Protein AF-N1ZQY3-F1 (afdb_monomer_lite)

Secondary structure (DSSP, 8-state):
--HHHHHHHHHHHHHHHHHHHHHHSS-SS-S-THHHHSSSTHHHHHHHHHHHHSSSS--HHHHHHHHHHHHHHHHHHSHHHHHHHHHHHHHHTT-HHHHHHHHHHHHHTT-HHHHHHHHHHHHHHHHH--SS----HHHHHHHHHHHHSHHHHHHHHHHHHHHHHHTHHHHHHHHHTT-

Radius of gyration: 17.19 Å; chains: 1; bounding box: 39×42×46 Å

Structure (mmCIF, N/CA/C/O backbone):
data_AF-N1ZQY3-F1
#
_entry.id   AF-N1ZQY3-F1
#
loop_
_atom_site.group_PDB
_atom_site.id
_atom_site.type_symbol
_atom_site.label_atom_id
_atom_site.label_alt_id
_atom_site.label_comp_id
_atom_site.label_asym_id
_atom_site.label_entity_id
_atom_site.label_seq_id
_atom_site.pdbx_PDB_ins_code
_atom_site.Cartn_x
_atom_site.Cartn_y
_atom_site.Cartn_z
_atom_site.occupancy
_atom_site.B_iso_or_equiv
_atom_site.auth_seq_id
_atom_site.auth_comp_id
_atom_site.auth_asym_id
_atom_site.auth_atom_id
_atom_site.pdbx_PDB_model_num
ATOM 1 N N . MET A 1 1 ? 0.185 4.149 21.366 1.00 68.44 1 MET A N 1
ATOM 2 C CA . MET A 1 1 ? -1.192 4.352 20.899 1.00 68.44 1 MET A CA 1
ATOM 3 C C . MET A 1 1 ? -1.907 3.007 20.862 1.00 68.44 1 MET A C 1
ATOM 5 O O . MET A 1 1 ? -1.272 2.010 20.524 1.00 68.44 1 MET A O 1
ATOM 9 N N . THR A 1 2 ? -3.165 2.956 21.285 1.00 79.31 2 THR A N 1
ATOM 10 C CA . THR A 1 2 ? -4.067 1.798 21.137 1.00 79.31 2 THR A CA 1
ATOM 11 C C . THR A 1 2 ? -4.679 1.779 19.735 1.00 79.31 2 THR A C 1
ATOM 13 O O . THR A 1 2 ? -4.752 2.818 19.081 1.00 79.31 2 THR A O 1
ATOM 16 N N . VAL A 1 3 ? -5.174 0.630 19.264 1.00 73.81 3 VAL A N 1
ATOM 17 C CA . VAL A 1 3 ? -5.868 0.536 17.963 1.00 73.81 3 VAL A CA 1
ATOM 18 C C . VAL A 1 3 ? -7.102 1.441 17.944 1.00 73.81 3 VAL A C 1
ATOM 20 O O . VAL A 1 3 ? -7.431 2.019 16.909 1.00 73.81 3 VAL A O 1
ATOM 23 N N . VAL A 1 4 ? -7.768 1.612 19.090 1.00 77.94 4 VAL A N 1
ATOM 24 C CA . VAL A 1 4 ? -8.901 2.538 19.241 1.00 77.94 4 VAL A CA 1
ATOM 25 C C . VAL A 1 4 ? -8.488 3.984 18.954 1.00 77.94 4 VAL A C 1
ATOM 27 O O . VAL A 1 4 ? -9.128 4.632 18.127 1.00 77.94 4 VAL A O 1
ATOM 30 N N . GLU A 1 5 ? -7.418 4.467 19.590 1.00 80.06 5 GLU A N 1
ATOM 31 C CA . GLU A 1 5 ? -6.864 5.815 19.371 1.00 80.06 5 GLU A CA 1
ATOM 32 C C . GLU A 1 5 ? -6.424 6.002 17.905 1.00 80.06 5 GLU A C 1
ATOM 34 O O . GLU A 1 5 ? -6.780 6.994 17.272 1.00 80.06 5 GLU A O 1
ATOM 39 N N . MET A 1 6 ? -5.783 4.990 17.307 1.00 78.88 6 MET A N 1
ATOM 40 C CA . MET A 1 6 ? -5.356 5.025 15.900 1.00 78.88 6 MET A CA 1
ATOM 41 C C . MET A 1 6 ? -6.535 5.179 14.924 1.00 78.88 6 MET A C 1
ATOM 43 O O . MET A 1 6 ? -6.431 5.874 13.912 1.00 78.88 6 MET A O 1
ATOM 47 N N . TYR A 1 7 ? -7.680 4.541 15.202 1.00 78.06 7 TYR A N 1
ATOM 48 C CA . TYR A 1 7 ? -8.883 4.712 14.380 1.00 78.06 7 TYR A CA 1
ATOM 49 C C . TYR A 1 7 ? -9.556 6.070 14.574 1.00 78.06 7 TYR A C 1
ATOM 51 O O . TYR A 1 7 ? -10.137 6.573 13.612 1.00 78.06 7 TYR A O 1
ATOM 59 N N . GLN A 1 8 ? -9.491 6.656 15.772 1.00 80.88 8 GLN A N 1
ATOM 60 C CA . GLN A 1 8 ? -10.012 8.003 16.020 1.00 80.88 8 GLN A CA 1
ATOM 61 C C . GLN A 1 8 ? -9.239 9.031 15.189 1.00 80.88 8 GLN A C 1
ATOM 63 O O . GLN A 1 8 ? -9.841 9.754 14.398 1.00 80.88 8 GLN A O 1
ATOM 68 N N . GLU A 1 9 ? -7.909 9.002 15.252 1.00 76.88 9 GLU A N 1
ATOM 69 C CA . GLU A 1 9 ? -7.053 9.891 14.460 1.00 76.88 9 GLU A CA 1
ATOM 70 C C . GLU A 1 9 ? -7.207 9.666 12.942 1.00 76.88 9 GLU A C 1
ATOM 72 O O . GLU A 1 9 ? -7.221 10.620 12.158 1.00 76.88 9 GLU A O 1
ATOM 77 N N . LEU A 1 10 ? -7.385 8.415 12.492 1.00 76.81 10 LEU A N 1
ATOM 78 C CA . LEU A 1 10 ? -7.674 8.120 11.083 1.00 76.81 10 LEU A CA 1
ATOM 79 C C . LEU A 1 10 ? -9.006 8.744 10.633 1.00 76.81 10 LEU A C 1
ATOM 81 O O . LEU A 1 10 ? -9.112 9.262 9.519 1.00 76.81 10 LEU A O 1
ATOM 85 N N . GLU A 1 11 ? -10.039 8.679 11.472 1.00 78.94 11 GLU A N 1
ATOM 86 C CA . GLU A 1 11 ? -11.347 9.271 11.186 1.00 78.94 11 GLU A CA 1
ATOM 87 C C . GLU A 1 11 ? -11.274 10.805 11.141 1.00 78.94 11 GLU A C 1
ATOM 89 O O . GLU A 1 11 ? -11.822 11.403 10.209 1.00 78.94 11 GLU A O 1
ATOM 94 N N . GLU A 1 12 ? -10.530 11.426 12.058 1.00 77.62 12 GLU A N 1
ATOM 95 C CA . GLU A 1 12 ? -10.253 12.867 12.064 1.00 77.62 12 GLU A CA 1
ATOM 96 C C . GLU A 1 12 ? -9.502 13.315 10.804 1.00 77.62 12 GLU A C 1
ATOM 98 O O . GLU A 1 12 ? -9.924 14.262 10.132 1.00 77.62 12 GLU A O 1
ATOM 103 N N . ALA A 1 13 ? -8.447 12.595 10.410 1.00 68.88 13 ALA A N 1
ATOM 104 C CA . ALA A 1 13 ? -7.689 12.884 9.193 1.00 68.88 13 ALA A CA 1
ATOM 105 C C . ALA A 1 13 ? -8.568 12.795 7.931 1.00 68.88 13 ALA A C 1
ATOM 107 O O . ALA A 1 13 ? -8.507 13.656 7.047 1.00 68.88 13 ALA A O 1
ATOM 108 N N . ILE A 1 14 ? -9.443 11.784 7.854 1.00 70.62 14 ILE A N 1
ATOM 109 C CA . ILE A 1 14 ? -10.402 11.634 6.750 1.00 70.62 14 ILE A CA 1
ATOM 110 C C . ILE A 1 14 ? -11.403 12.790 6.731 1.00 70.62 14 ILE A C 1
ATOM 112 O O . ILE A 1 14 ? -11.756 13.275 5.651 1.00 70.62 14 ILE A O 1
ATOM 116 N N . GLN A 1 15 ? -11.897 13.205 7.896 1.00 69.88 15 GLN A N 1
ATOM 117 C CA . GLN A 1 15 ? -12.875 14.280 7.999 1.00 69.88 15 GLN A CA 1
ATOM 118 C C . GLN A 1 15 ? -12.269 15.626 7.586 1.00 69.88 15 GLN A C 1
ATOM 120 O O . GLN A 1 15 ? -12.848 16.313 6.742 1.00 69.88 15 GLN A O 1
ATOM 125 N N . LYS A 1 16 ? -11.060 15.934 8.062 1.00 70.38 16 LYS A N 1
ATOM 126 C CA . LYS A 1 16 ? -10.305 17.128 7.671 1.00 70.38 16 LYS A CA 1
ATOM 127 C C . LYS A 1 16 ? -10.073 17.191 6.158 1.00 70.38 16 LYS A C 1
ATOM 129 O O . LYS A 1 16 ? -10.348 18.209 5.530 1.00 70.38 16 LYS A O 1
ATOM 134 N N . LEU A 1 17 ? -9.671 16.077 5.538 1.00 63.97 17 LEU A N 1
ATOM 135 C CA . LEU A 1 17 ? -9.485 16.006 4.084 1.00 63.97 17 LEU A CA 1
ATOM 136 C C . LEU A 1 17 ? -10.793 16.272 3.316 1.00 63.97 17 LEU A C 1
ATOM 138 O O . LEU A 1 17 ? -10.791 16.952 2.288 1.00 63.97 17 LEU A O 1
ATOM 142 N N . LYS A 1 18 ? -11.930 15.749 3.797 1.00 66.12 18 LYS A N 1
ATOM 143 C CA . LYS A 1 18 ? -13.245 16.006 3.183 1.00 66.12 18 LYS A CA 1
ATOM 144 C C . LYS A 1 18 ? -13.642 17.477 3.274 1.00 66.12 18 LYS A C 1
ATOM 146 O O . LYS A 1 18 ? -14.200 18.003 2.311 1.00 66.12 18 LYS A O 1
ATOM 151 N N . GLU A 1 19 ? -13.381 18.118 4.408 1.00 67.31 19 GLU A N 1
ATOM 152 C CA . GLU A 1 19 ? -13.660 19.540 4.628 1.00 67.31 19 GLU A CA 1
ATOM 153 C C . GLU A 1 19 ? -12.803 20.415 3.711 1.00 67.31 19 GLU A C 1
ATOM 155 O O . GLU A 1 19 ? -13.349 21.236 2.977 1.00 67.31 19 GLU A O 1
ATOM 160 N N . GLU A 1 20 ? -11.501 20.140 3.613 1.00 62.41 20 GLU A N 1
ATOM 161 C CA . GLU A 1 20 ? -10.600 20.846 2.696 1.00 62.41 20 GLU A CA 1
ATOM 162 C C . GLU A 1 20 ? -11.035 20.719 1.223 1.00 62.41 20 GLU A C 1
ATOM 164 O O . GLU A 1 20 ? -11.006 21.701 0.474 1.00 62.41 20 GLU A O 1
ATOM 169 N N . ILE A 1 21 ? -11.490 19.530 0.802 1.00 59.03 21 ILE A N 1
ATOM 170 C CA . ILE A 1 21 ? -12.044 19.300 -0.544 1.00 59.03 21 ILE A CA 1
ATOM 171 C C . ILE A 1 21 ? -13.328 20.113 -0.761 1.00 59.03 21 ILE A C 1
ATOM 173 O O . ILE A 1 21 ? -13.525 20.677 -1.842 1.00 59.03 21 ILE A O 1
ATOM 177 N N . ARG A 1 22 ? -14.205 20.169 0.248 1.00 64.44 22 ARG A N 1
ATOM 178 C CA . ARG A 1 22 ? -15.495 20.869 0.187 1.00 64.44 22 ARG A CA 1
ATOM 179 C C . ARG A 1 22 ? -15.320 22.385 0.119 1.00 64.44 22 ARG A C 1
ATOM 181 O O . ARG A 1 22 ? -16.013 23.029 -0.663 1.00 64.44 22 ARG A O 1
ATOM 188 N N . GLU A 1 23 ? -14.405 22.941 0.907 1.00 62.47 23 GLU A N 1
ATOM 189 C CA . GLU A 1 23 ? -14.175 24.386 1.006 1.00 62.47 23 GLU A CA 1
ATOM 190 C C . GLU A 1 23 ? -13.404 24.954 -0.188 1.00 62.47 23 GLU A C 1
ATOM 192 O O . GLU A 1 23 ? -13.702 26.056 -0.648 1.00 62.47 23 GLU A O 1
ATOM 197 N N . LYS A 1 24 ? -12.432 24.213 -0.737 1.00 55.72 24 LYS A N 1
ATOM 198 C CA . LYS A 1 24 ? -11.549 24.744 -1.790 1.00 55.72 24 LYS A CA 1
ATOM 199 C C . LYS A 1 24 ? -12.073 24.545 -3.215 1.00 55.72 24 LYS A C 1
ATOM 201 O O . LYS A 1 24 ? -11.455 25.050 -4.149 1.00 55.72 24 LYS A O 1
ATOM 206 N N . GLY A 1 25 ? -13.192 23.838 -3.422 1.00 47.78 25 GLY A N 1
ATOM 207 C CA . GLY A 1 25 ? -13.893 23.679 -4.715 1.00 47.78 25 GLY A CA 1
ATOM 208 C C . GLY A 1 25 ? -13.137 22.906 -5.811 1.00 47.78 25 GLY A C 1
ATOM 209 O O . GLY A 1 25 ? -13.748 22.387 -6.739 1.00 47.78 25 GLY A O 1
ATOM 210 N N . LYS A 1 26 ? -11.817 22.813 -5.687 1.00 47.69 26 LYS A N 1
ATOM 211 C CA . LYS A 1 26 ? -10.826 21.934 -6.301 1.00 47.69 26 LYS A CA 1
ATOM 212 C C . LYS A 1 26 ? -9.591 22.170 -5.441 1.00 47.69 26 LYS A C 1
ATOM 214 O O . LYS A 1 26 ? -9.154 23.311 -5.313 1.00 47.69 26 LYS A O 1
ATOM 219 N N . VAL A 1 27 ? -9.058 21.125 -4.823 1.00 44.84 27 VAL A N 1
ATOM 220 C CA . VAL A 1 27 ? -7.781 21.204 -4.109 1.00 44.84 27 VAL A CA 1
ATOM 221 C C . VAL A 1 27 ? -6.733 21.630 -5.144 1.00 44.84 27 VAL A C 1
ATOM 223 O O . VAL A 1 27 ? -6.346 20.838 -5.991 1.00 44.84 27 VAL A O 1
ATOM 226 N N . LYS A 1 28 ? -6.403 22.928 -5.188 1.00 40.75 28 LYS A N 1
ATOM 227 C CA . LYS A 1 28 ? -5.455 23.495 -6.166 1.00 40.75 28 LYS A CA 1
ATOM 228 C C . LYS A 1 28 ? -4.023 23.064 -5.867 1.00 40.75 28 LYS A C 1
ATOM 230 O O . LYS A 1 28 ? -3.203 23.024 -6.772 1.00 40.75 28 LYS A O 1
ATOM 235 N N . GLU A 1 29 ? -3.771 22.729 -4.611 1.00 40.59 29 GLU A N 1
ATOM 236 C CA . GLU A 1 29 ? -2.544 22.133 -4.119 1.00 40.59 29 GLU A CA 1
ATOM 237 C C . GLU A 1 29 ? -2.975 21.098 -3.093 1.00 40.59 29 GLU A C 1
ATOM 239 O O . GLU A 1 29 ? -3.545 21.442 -2.051 1.00 40.59 29 GLU A O 1
ATOM 244 N N . TRP A 1 30 ? -2.778 19.821 -3.425 1.00 39.91 30 TRP A N 1
ATOM 245 C CA . TRP A 1 30 ? -2.744 18.776 -2.411 1.00 39.91 30 TRP A CA 1
ATOM 246 C C . TRP A 1 30 ? -1.790 19.260 -1.304 1.00 39.91 30 TRP A C 1
ATOM 248 O O . TRP A 1 30 ? -0.759 19.856 -1.650 1.00 39.91 30 TRP A O 1
ATOM 258 N N . PRO A 1 31 ? -2.091 19.052 -0.003 1.00 44.09 31 PRO A N 1
ATOM 259 C CA . PRO A 1 31 ? -1.075 19.167 1.043 1.00 44.09 31 PRO A CA 1
ATOM 260 C C . PRO A 1 31 ? 0.203 18.533 0.505 1.00 44.09 31 PRO A C 1
ATOM 262 O O . PRO A 1 31 ? 0.092 17.481 -0.133 1.00 44.09 31 PRO A O 1
ATOM 265 N N . SER A 1 32 ? 1.361 19.204 0.644 1.00 47.12 32 SER A N 1
ATOM 266 C CA . SER A 1 32 ? 2.608 18.793 -0.023 1.00 47.12 32 SER A CA 1
ATOM 267 C C . SER A 1 32 ? 2.701 17.272 -0.016 1.00 47.12 32 SER A C 1
ATOM 269 O O . SER A 1 32 ? 2.422 16.669 1.013 1.00 47.12 32 SER A O 1
ATOM 271 N N . SER A 1 33 ? 3.006 16.637 -1.142 1.00 43.72 33 SER A N 1
ATOM 272 C CA . SER A 1 33 ? 2.973 15.175 -1.327 1.00 43.72 33 SER A CA 1
ATOM 273 C C . SER A 1 33 ? 3.532 14.337 -0.158 1.00 43.72 33 SER A C 1
ATOM 275 O O . SER A 1 33 ? 3.117 13.209 0.097 1.00 43.72 33 SER A O 1
ATOM 277 N N . TYR A 1 34 ? 4.459 14.914 0.604 1.00 40.19 34 TYR A N 1
ATOM 278 C CA . TYR A 1 34 ? 4.979 14.386 1.862 1.00 40.19 34 TYR A CA 1
ATOM 279 C C . TYR A 1 34 ? 3.946 14.294 3.002 1.00 40.19 34 TYR A C 1
ATOM 281 O O . TYR A 1 34 ? 3.906 13.300 3.713 1.00 40.19 34 TYR A O 1
ATOM 289 N N . SER A 1 35 ? 3.086 15.292 3.172 1.00 44.69 35 SER A N 1
ATOM 290 C CA . SER A 1 35 ? 2.103 15.433 4.252 1.00 44.69 35 SER A CA 1
ATOM 291 C C . SER A 1 35 ? 0.848 14.559 4.146 1.00 44.69 35 SER A C 1
ATOM 293 O O . SER A 1 35 ? 0.086 14.535 5.095 1.00 44.69 35 SER A O 1
ATOM 295 N N . ILE A 1 36 ? 0.608 13.792 3.080 1.00 47.22 36 ILE A N 1
ATOM 296 C CA . ILE A 1 36 ? -0.486 12.788 3.083 1.00 47.22 36 ILE A CA 1
ATOM 297 C C . ILE A 1 36 ? 0.034 11.372 3.319 1.00 47.22 36 ILE A C 1
ATOM 299 O O . ILE A 1 36 ? -0.650 10.547 3.915 1.00 47.22 36 ILE A O 1
ATOM 303 N N . VAL A 1 37 ? 1.284 11.108 2.946 1.00 44.75 37 VAL A N 1
ATOM 304 C CA . VAL A 1 37 ? 1.978 9.870 3.326 1.00 44.75 37 VAL A CA 1
ATOM 305 C C . VAL A 1 37 ? 2.484 9.941 4.780 1.00 44.75 37 VAL A C 1
ATOM 307 O O . VAL A 1 37 ? 2.636 8.902 5.415 1.00 44.75 37 VAL A O 1
ATOM 310 N N . LEU A 1 38 ? 2.685 11.155 5.322 1.00 40.69 38 LEU A N 1
ATOM 311 C CA . LEU A 1 38 ? 3.166 11.410 6.692 1.00 40.69 38 LEU A CA 1
ATOM 312 C C . LEU A 1 38 ? 2.220 12.203 7.608 1.00 40.69 38 LEU A C 1
ATOM 314 O O . LEU A 1 38 ? 2.471 12.256 8.804 1.00 40.69 38 LEU A O 1
ATOM 318 N N . GLY A 1 39 ? 1.200 12.899 7.099 1.00 41.53 39 GLY A N 1
ATOM 319 C CA . GLY A 1 39 ? 0.410 13.833 7.928 1.00 41.53 39 GLY A CA 1
ATOM 320 C C . GLY A 1 39 ? -0.691 13.182 8.748 1.00 41.53 39 GLY A C 1
ATOM 321 O O . GLY A 1 39 ? -1.451 13.891 9.402 1.00 41.53 39 GLY A O 1
ATOM 322 N N . SER A 1 40 ? -0.771 11.856 8.734 1.00 52.75 40 SER A N 1
ATOM 323 C CA . SER A 1 40 ? -1.378 11.124 9.831 1.00 52.75 40 SER A CA 1
ATOM 324 C C . SER A 1 40 ? -0.275 10.287 10.470 1.00 52.75 40 SER A C 1
ATOM 326 O O . SER A 1 40 ? 0.186 9.313 9.866 1.00 52.75 40 SER A O 1
ATOM 328 N N . GLU A 1 41 ? 0.148 10.669 11.676 1.00 59.62 41 GLU A N 1
ATOM 329 C CA . GLU A 1 41 ? 1.087 9.891 12.502 1.00 59.62 41 GLU A CA 1
ATOM 330 C C . GLU A 1 41 ? 0.639 8.412 12.606 1.00 59.62 41 GLU A C 1
ATOM 332 O O . GLU A 1 41 ? 1.468 7.509 12.620 1.00 59.62 41 GLU A O 1
ATOM 337 N N . THR A 1 42 ? -0.666 8.161 12.441 1.00 69.25 42 THR A N 1
ATOM 338 C CA . THR A 1 42 ? -1.317 6.846 12.430 1.00 69.25 42 THR A CA 1
ATOM 339 C C . THR A 1 42 ? -0.863 5.814 11.400 1.00 69.25 42 THR A C 1
ATOM 341 O O . THR A 1 42 ? -0.942 4.625 11.701 1.00 69.25 42 THR A O 1
ATOM 34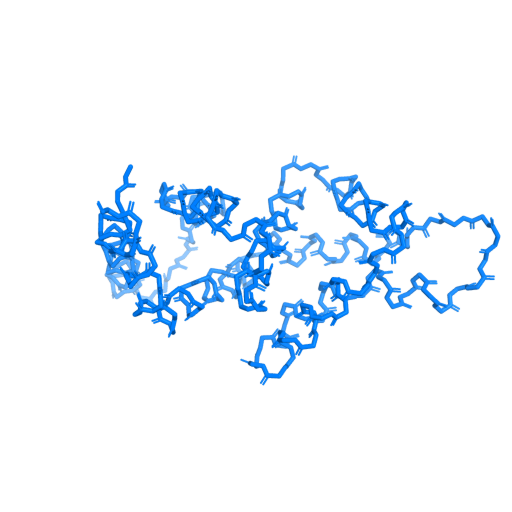4 N N . LEU A 1 43 ? -0.449 6.165 10.172 1.00 76.69 43 LEU A N 1
ATOM 345 C CA . LEU A 1 43 ? -0.050 5.135 9.188 1.00 76.69 43 LEU A CA 1
ATOM 346 C C . LEU A 1 43 ? 1.224 4.388 9.630 1.00 76.69 43 LEU A C 1
ATOM 348 O O . LEU A 1 43 ? 1.217 3.151 9.590 1.00 76.69 43 LEU A O 1
ATOM 352 N N . PRO A 1 44 ? 2.286 5.092 10.075 1.00 78.88 44 PRO A N 1
ATOM 353 C CA . PRO A 1 44 ? 3.381 4.491 10.830 1.00 78.88 44 PRO A CA 1
ATOM 354 C C . PRO A 1 44 ? 2.915 3.606 11.993 1.00 78.88 44 PRO A C 1
ATOM 356 O O . PRO A 1 44 ? 3.362 2.463 12.076 1.00 78.88 44 PRO A O 1
ATOM 359 N N . ASP A 1 45 ? 1.972 4.058 12.826 1.00 80.81 45 ASP A N 1
ATOM 360 C CA . ASP A 1 45 ? 1.483 3.259 13.960 1.00 80.81 45 ASP A CA 1
ATOM 361 C C . ASP A 1 45 ? 0.750 1.983 13.524 1.00 80.81 45 ASP A C 1
ATOM 363 O O . ASP A 1 45 ? 0.941 0.919 14.114 1.00 80.81 45 ASP A O 1
ATOM 367 N N . PHE A 1 46 ? -0.054 2.037 12.454 1.00 82.19 46 PHE A N 1
ATOM 368 C CA . PHE A 1 46 ? -0.697 0.851 11.875 1.00 82.19 46 PHE A CA 1
ATOM 369 C C . PHE A 1 46 ? 0.340 -0.125 11.330 1.00 82.19 46 PHE A C 1
ATOM 371 O O . PHE A 1 46 ? 0.215 -1.334 11.537 1.00 82.19 46 PHE A O 1
ATOM 378 N N . HIS A 1 47 ? 1.387 0.380 10.680 1.00 84.69 47 HIS A N 1
ATOM 379 C CA . HIS A 1 47 ? 2.499 -0.448 10.234 1.00 84.69 47 HIS A CA 1
ATOM 380 C C . HIS A 1 47 ? 3.227 -1.104 11.420 1.00 84.69 47 HIS A C 1
ATOM 382 O O . HIS A 1 47 ? 3.410 -2.324 11.422 1.00 84.69 47 HIS A O 1
ATOM 388 N N . GLU A 1 48 ? 3.589 -0.343 12.456 1.00 82.81 48 GLU A N 1
ATOM 389 C CA . GLU A 1 48 ? 4.236 -0.870 13.663 1.00 82.81 48 GLU A CA 1
ATOM 390 C C . GLU A 1 48 ? 3.365 -1.907 14.378 1.00 82.81 48 GLU A C 1
ATOM 392 O O . GLU A 1 48 ? 3.853 -2.974 14.764 1.00 82.81 48 GLU A O 1
ATOM 397 N N . TYR A 1 49 ? 2.060 -1.650 14.484 1.00 82.31 49 TYR A N 1
ATOM 398 C CA . TYR A 1 49 ? 1.093 -2.597 15.025 1.00 82.31 49 TYR A CA 1
ATOM 399 C C . TYR A 1 49 ? 1.095 -3.910 14.229 1.00 82.31 49 TYR A C 1
ATOM 401 O O . TYR A 1 49 ? 1.201 -4.996 14.809 1.00 82.31 49 TYR A O 1
ATOM 409 N N . MET A 1 50 ? 1.034 -3.840 12.895 1.00 83.69 50 MET A N 1
ATOM 410 C CA . MET A 1 50 ? 1.046 -5.027 12.033 1.00 83.69 50 MET A CA 1
ATOM 411 C C . MET A 1 50 ? 2.360 -5.810 12.117 1.00 83.69 50 MET A C 1
ATOM 413 O O . MET A 1 50 ? 2.348 -7.045 12.130 1.00 83.69 50 MET A O 1
ATOM 417 N N . VAL A 1 51 ? 3.497 -5.121 12.219 1.00 81.06 51 VAL A N 1
ATOM 418 C CA . VAL A 1 51 ? 4.806 -5.754 12.433 1.00 81.06 51 VAL A CA 1
ATOM 419 C C . VAL A 1 51 ? 4.852 -6.456 13.786 1.00 81.06 51 VAL A C 1
ATOM 421 O O . VAL A 1 51 ? 5.302 -7.597 13.866 1.00 81.06 51 VAL A O 1
ATOM 424 N N . LYS A 1 52 ? 4.365 -5.810 14.847 1.00 80.31 52 LYS A N 1
ATOM 425 C CA . LYS A 1 52 ? 4.431 -6.348 16.207 1.00 80.31 52 LYS A CA 1
ATOM 426 C C . LYS A 1 52 ? 3.512 -7.550 16.406 1.00 80.31 52 LYS A C 1
ATOM 428 O O . LYS A 1 52 ? 3.908 -8.519 17.053 1.00 80.31 52 LYS A O 1
ATOM 433 N N . TYR A 1 53 ? 2.301 -7.496 15.859 1.00 75.44 53 TYR A N 1
ATOM 434 C CA . TYR A 1 53 ? 1.240 -8.427 16.237 1.00 75.44 53 TYR A CA 1
ATOM 435 C C . TYR A 1 53 ? 0.822 -9.424 15.156 1.00 75.44 53 TYR A C 1
ATOM 437 O O . TYR A 1 53 ? 0.198 -10.427 15.487 1.00 75.44 53 TYR A O 1
ATOM 445 N N . TYR A 1 54 ? 1.206 -9.205 13.899 1.00 75.62 54 TYR A N 1
ATOM 446 C CA . TYR A 1 54 ? 0.961 -10.143 12.800 1.00 75.62 54 TYR A CA 1
ATOM 447 C C . TYR A 1 54 ? 2.270 -10.715 12.230 1.00 75.62 54 TYR A C 1
ATOM 449 O O . TYR A 1 54 ? 2.367 -10.983 11.036 1.00 75.62 54 TYR A O 1
ATOM 457 N N . ASN A 1 55 ? 3.305 -10.895 13.058 1.00 71.06 55 ASN A N 1
ATOM 458 C CA . ASN A 1 55 ? 4.635 -11.319 12.596 1.00 71.06 55 ASN A CA 1
ATOM 459 C C . ASN A 1 55 ? 4.728 -12.781 12.118 1.00 71.06 55 ASN A C 1
ATOM 461 O O . ASN A 1 55 ? 5.628 -13.100 11.348 1.00 71.06 55 ASN A O 1
ATOM 465 N N . LYS A 1 56 ? 3.841 -13.673 12.583 1.00 67.50 56 LYS A N 1
ATOM 466 C CA . LYS A 1 56 ? 3.921 -15.121 12.310 1.00 67.50 56 LYS A CA 1
ATOM 467 C C . LYS A 1 56 ? 2.843 -15.647 11.364 1.00 67.50 56 LYS A C 1
ATOM 469 O O . LYS A 1 56 ? 3.135 -16.558 10.606 1.00 67.50 56 LYS A O 1
ATOM 474 N N . ASN A 1 57 ? 1.635 -15.080 11.391 1.00 72.38 57 ASN A N 1
ATOM 475 C CA . ASN A 1 57 ? 0.487 -15.523 10.590 1.00 72.38 57 ASN A CA 1
ATOM 476 C C . ASN A 1 57 ? -0.292 -14.310 10.080 1.00 72.38 57 ASN A C 1
ATOM 478 O O . ASN A 1 57 ? -1.387 -14.008 10.556 1.00 72.38 57 ASN A O 1
ATOM 482 N N . ARG A 1 58 ? 0.309 -13.560 9.158 1.00 83.38 58 ARG A N 1
ATOM 483 C CA . ARG A 1 58 ? -0.313 -12.339 8.659 1.00 83.38 58 ARG A CA 1
ATOM 484 C C . ARG A 1 58 ? -1.425 -12.653 7.656 1.00 83.38 58 ARG A C 1
ATOM 486 O O . ARG A 1 58 ? -1.148 -13.328 6.661 1.00 83.38 58 ARG A O 1
ATOM 493 N N . PRO A 1 59 ? -2.656 -12.148 7.853 1.00 90.25 59 PRO A N 1
ATOM 494 C CA . PRO A 1 59 ? -3.674 -12.216 6.818 1.00 90.25 59 PRO A CA 1
ATOM 495 C C . PRO A 1 59 ? -3.227 -11.388 5.608 1.00 90.25 59 PRO A C 1
ATOM 497 O O . PRO A 1 59 ? -2.549 -10.367 5.737 1.00 90.25 59 PRO A O 1
ATOM 500 N N . ILE A 1 60 ? -3.613 -11.816 4.407 1.00 93.62 60 ILE A N 1
ATOM 501 C CA . ILE A 1 60 ? -3.083 -11.235 3.164 1.00 93.62 60 ILE A CA 1
ATOM 502 C C . ILE A 1 60 ? -3.345 -9.726 3.029 1.00 93.62 60 ILE A C 1
ATOM 504 O O . ILE A 1 60 ? -2.539 -9.020 2.430 1.00 93.62 60 ILE A O 1
ATOM 508 N N . TRP A 1 61 ? -4.427 -9.208 3.619 1.00 93.69 61 TRP A N 1
ATOM 509 C CA . TRP A 1 61 ? -4.734 -7.777 3.609 1.00 93.69 61 TRP A CA 1
ATOM 510 C C . TRP A 1 61 ? -3.704 -6.960 4.407 1.00 93.69 61 TRP A C 1
ATOM 512 O O . TRP A 1 61 ? -3.305 -5.883 3.964 1.00 93.69 61 TRP A O 1
ATOM 522 N N . ALA A 1 62 ? -3.231 -7.485 5.542 1.00 91.12 62 ALA A N 1
ATOM 523 C CA . ALA A 1 62 ? -2.223 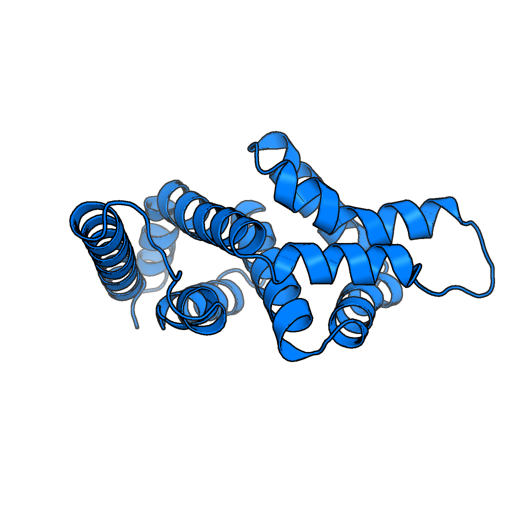-6.838 6.376 1.00 91.12 62 ALA A CA 1
ATOM 524 C C . ALA A 1 62 ? -0.837 -6.943 5.728 1.00 91.12 62 ALA A C 1
ATOM 526 O O . ALA A 1 62 ? -0.043 -6.006 5.796 1.00 91.12 62 ALA A O 1
ATOM 527 N N . GLU A 1 63 ? -0.554 -8.057 5.040 1.00 92.69 63 GLU A N 1
ATOM 528 C CA . GLU A 1 63 ? 0.666 -8.195 4.235 1.00 92.69 63 GLU A CA 1
ATOM 529 C C . GLU A 1 63 ? 0.665 -7.180 3.090 1.00 92.69 63 GLU A C 1
ATOM 531 O O . GLU A 1 63 ? 1.644 -6.465 2.902 1.00 92.69 63 GLU A O 1
ATOM 536 N N . ALA A 1 64 ? -0.457 -7.036 2.381 1.00 95.12 64 ALA A N 1
ATOM 537 C CA . ALA A 1 64 ? -0.596 -6.034 1.334 1.00 95.12 64 ALA A CA 1
ATOM 538 C C . ALA A 1 64 ? -0.424 -4.607 1.874 1.00 95.12 64 ALA A C 1
ATOM 540 O O . ALA A 1 64 ? 0.271 -3.812 1.244 1.00 95.12 64 ALA A O 1
ATOM 541 N N . PHE A 1 65 ? -1.005 -4.284 3.036 1.00 93.31 65 PHE A N 1
ATOM 542 C CA . PHE A 1 65 ? -0.811 -2.982 3.679 1.00 93.31 65 PHE A CA 1
ATOM 543 C C . PHE A 1 65 ? 0.674 -2.705 3.929 1.00 93.31 65 PHE A C 1
ATOM 545 O O . PHE A 1 65 ? 1.194 -1.697 3.455 1.00 93.31 65 PHE A O 1
ATOM 552 N N . GLN A 1 66 ? 1.373 -3.620 4.608 1.00 90.81 66 GLN A N 1
ATOM 553 C CA . GLN A 1 66 ? 2.786 -3.434 4.930 1.00 90.81 66 GLN A CA 1
ATOM 554 C C . GLN A 1 66 ? 3.657 -3.345 3.674 1.00 90.81 66 GLN A C 1
ATOM 556 O O . GLN A 1 66 ? 4.529 -2.480 3.591 1.00 90.81 66 GLN A O 1
ATOM 561 N N . GLN A 1 67 ? 3.441 -4.224 2.696 1.00 93.12 67 GLN A N 1
ATOM 562 C CA . GLN A 1 67 ? 4.263 -4.236 1.492 1.00 93.12 67 GLN A CA 1
ATOM 563 C C . GLN A 1 67 ? 4.090 -2.959 0.670 1.00 93.12 67 GLN A C 1
ATOM 565 O O . GLN A 1 67 ? 5.086 -2.400 0.216 1.00 93.12 67 GLN A O 1
ATOM 570 N N . ILE A 1 68 ? 2.861 -2.454 0.531 1.00 95.00 68 ILE A N 1
ATOM 571 C CA . ILE A 1 68 ? 2.607 -1.188 -0.166 1.00 95.00 68 ILE A CA 1
ATOM 572 C C . ILE A 1 68 ? 3.137 0.008 0.628 1.00 95.00 68 ILE A C 1
ATOM 574 O O . ILE A 1 68 ? 3.712 0.907 0.016 1.00 95.00 68 ILE A O 1
ATOM 578 N N . TYR A 1 69 ? 3.050 -0.022 1.962 1.00 91.06 69 TYR A N 1
ATOM 579 C CA . TYR A 1 69 ? 3.652 0.990 2.833 1.00 91.06 69 TYR A CA 1
ATOM 580 C C . TYR A 1 69 ? 5.164 1.100 2.626 1.00 91.06 69 TYR A C 1
ATOM 582 O O . TYR A 1 69 ? 5.673 2.172 2.298 1.00 91.06 69 TYR A O 1
ATOM 590 N N . ILE A 1 70 ? 5.885 -0.020 2.732 1.00 89.19 70 ILE A N 1
ATOM 591 C CA . ILE A 1 70 ? 7.340 -0.048 2.547 1.00 89.19 70 ILE A CA 1
ATOM 592 C C . ILE A 1 70 ? 7.703 0.347 1.112 1.00 89.19 70 ILE A C 1
ATOM 594 O O . ILE A 1 70 ? 8.592 1.172 0.916 1.00 89.19 70 ILE A O 1
ATOM 598 N N . TRP A 1 71 ? 7.006 -0.200 0.115 1.00 93.25 71 TRP A N 1
ATOM 599 C CA . TRP A 1 71 ? 7.246 0.084 -1.300 1.00 93.25 71 TRP A CA 1
ATOM 600 C C . TRP A 1 71 ? 7.066 1.569 -1.646 1.00 93.25 71 TRP A C 1
ATOM 602 O O . TRP A 1 71 ? 7.926 2.168 -2.296 1.00 93.25 71 TRP A O 1
ATOM 612 N N . GLN A 1 72 ? 5.988 2.194 -1.165 1.00 91.00 72 GLN A N 1
ATOM 613 C CA . GLN A 1 72 ? 5.760 3.628 -1.326 1.00 91.00 72 GLN A CA 1
ATOM 614 C C . GLN A 1 72 ? 6.837 4.443 -0.601 1.00 91.00 72 GLN A C 1
ATOM 616 O O . GLN A 1 72 ? 7.375 5.395 -1.170 1.00 91.00 72 GLN A O 1
ATOM 621 N N . PHE A 1 73 ? 7.179 4.059 0.633 1.00 86.88 73 PHE A N 1
ATOM 622 C CA . PHE A 1 73 ? 8.198 4.735 1.429 1.00 86.88 73 PHE A CA 1
ATOM 623 C C . PHE A 1 73 ? 9.553 4.737 0.713 1.00 86.88 73 PHE A C 1
ATOM 625 O O . PHE A 1 73 ? 10.146 5.795 0.498 1.00 86.88 73 PHE A O 1
ATOM 632 N N . VAL A 1 74 ? 10.047 3.580 0.270 1.00 86.81 74 VAL A N 1
ATOM 633 C CA . VAL A 1 74 ? 11.354 3.524 -0.400 1.00 86.81 74 VAL A CA 1
ATOM 634 C C . VAL A 1 74 ? 11.358 4.288 -1.727 1.00 86.81 74 VAL A C 1
ATOM 636 O O . VAL A 1 74 ? 12.355 4.939 -2.031 1.00 86.81 74 VAL A O 1
ATOM 639 N N . ALA A 1 75 ? 10.248 4.302 -2.473 1.00 87.56 75 ALA A N 1
ATOM 640 C CA . ALA A 1 75 ? 10.144 5.062 -3.719 1.00 87.56 75 ALA A CA 1
ATOM 641 C C . ALA A 1 75 ? 10.228 6.583 -3.497 1.00 87.56 75 ALA A C 1
ATOM 643 O O . ALA A 1 75 ? 10.862 7.297 -4.284 1.00 87.56 75 ALA A O 1
ATOM 644 N N . LEU A 1 76 ? 9.602 7.075 -2.422 1.00 83.50 76 LEU A N 1
ATOM 645 C CA . LEU A 1 76 ? 9.600 8.493 -2.061 1.00 83.50 76 LEU A CA 1
ATOM 646 C C . LEU A 1 76 ? 10.940 8.940 -1.465 1.00 83.50 76 LEU A C 1
ATOM 648 O O . LEU A 1 76 ? 11.452 9.991 -1.846 1.00 83.50 76 LEU A O 1
ATOM 652 N N . TYR A 1 77 ? 11.522 8.147 -0.561 1.00 74.75 77 TYR A N 1
ATOM 653 C CA . TYR A 1 77 ? 12.677 8.563 0.245 1.00 74.75 77 TYR A CA 1
ATOM 654 C C . TYR A 1 77 ? 14.024 8.091 -0.281 1.00 74.75 77 TYR A C 1
ATOM 656 O O . TYR A 1 77 ? 15.013 8.812 -0.183 1.00 74.75 77 TYR A O 1
ATOM 664 N N . LYS A 1 78 ? 14.087 6.872 -0.814 1.00 71.88 78 LYS A N 1
ATOM 665 C CA . LYS A 1 78 ? 15.349 6.207 -1.162 1.00 71.88 78 LYS A CA 1
ATOM 666 C C . LYS A 1 78 ? 15.619 6.193 -2.663 1.00 71.88 78 LYS A C 1
ATOM 668 O O . LYS A 1 78 ? 16.568 5.551 -3.105 1.00 71.88 78 LYS A O 1
ATOM 673 N N . SER A 1 79 ? 14.846 6.958 -3.437 1.00 77.69 79 SER A N 1
ATOM 674 C CA . SER A 1 79 ? 14.959 7.078 -4.896 1.00 77.69 79 SER A CA 1
ATOM 675 C C . SER A 1 79 ? 14.698 5.755 -5.631 1.00 77.69 79 SER A C 1
ATOM 677 O O . SER A 1 79 ? 14.126 4.821 -5.073 1.00 77.69 79 SER A O 1
ATOM 679 N N . GLU A 1 80 ? 15.089 5.677 -6.902 1.00 83.62 80 GLU A N 1
ATOM 680 C CA . GLU A 1 80 ? 15.030 4.432 -7.670 1.00 83.62 80 GLU A CA 1
ATOM 681 C C . GLU A 1 80 ? 15.842 3.308 -7.006 1.00 83.62 80 GLU A C 1
ATOM 683 O O . GLU A 1 80 ? 15.382 2.169 -6.972 1.00 83.62 80 GLU A O 1
ATOM 688 N N . GLN A 1 81 ? 16.982 3.641 -6.385 1.00 85.56 81 GLN A N 1
ATOM 689 C CA . GLN A 1 81 ? 17.799 2.680 -5.638 1.00 85.56 81 GLN A CA 1
ATOM 690 C C . GLN A 1 81 ? 17.006 2.013 -4.507 1.00 85.56 81 GLN A C 1
ATOM 692 O O . GLN A 1 81 ? 17.106 0.811 -4.308 1.00 85.56 81 GLN A O 1
ATOM 697 N N . GLY A 1 82 ? 16.132 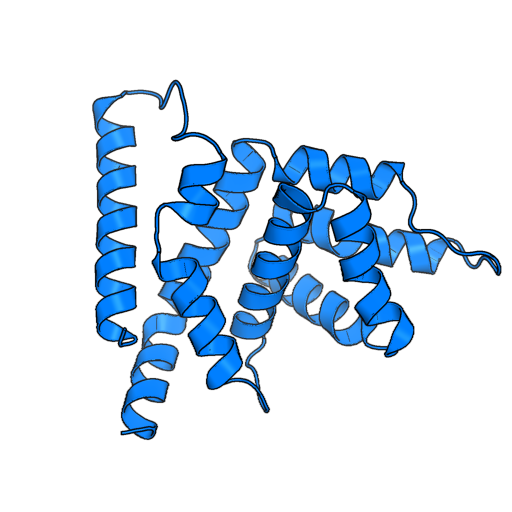2.757 -3.828 1.00 86.81 82 GLY A N 1
ATOM 698 C CA . GLY A 1 82 ? 15.247 2.203 -2.808 1.00 86.81 82 GLY A CA 1
ATOM 699 C C . GLY A 1 82 ? 14.290 1.136 -3.329 1.00 86.81 82 GLY A C 1
ATOM 700 O O . GLY A 1 82 ? 14.002 0.173 -2.620 1.00 86.81 82 GLY A O 1
ATOM 701 N N . LEU A 1 83 ? 13.797 1.292 -4.561 1.00 90.19 83 LEU A N 1
ATOM 702 C CA . LEU A 1 83 ? 12.976 0.268 -5.204 1.00 90.19 83 LEU A CA 1
ATOM 703 C C . LEU A 1 83 ? 13.816 -0.954 -5.589 1.00 90.19 83 LEU A C 1
ATOM 705 O O . LEU A 1 83 ? 13.336 -2.071 -5.418 1.00 90.19 83 LEU A O 1
ATOM 709 N N . ILE A 1 84 ? 15.053 -0.761 -6.061 1.00 89.50 84 ILE A N 1
ATOM 710 C CA . ILE A 1 84 ? 15.995 -1.864 -6.322 1.00 89.50 84 ILE A CA 1
ATOM 711 C C . ILE A 1 84 ? 16.199 -2.676 -5.042 1.00 89.50 84 ILE A C 1
ATOM 713 O O . ILE A 1 84 ? 15.891 -3.867 -5.032 1.00 89.50 84 ILE A O 1
ATOM 717 N N . ASP A 1 85 ? 16.596 -2.011 -3.954 1.00 87.88 85 ASP A N 1
ATOM 718 C CA . ASP A 1 85 ? 16.838 -2.639 -2.653 1.00 87.88 85 ASP A CA 1
ATOM 719 C C . ASP A 1 85 ? 15.598 -3.411 -2.169 1.00 87.88 85 ASP A C 1
ATOM 721 O O . ASP A 1 85 ? 15.699 -4.545 -1.701 1.00 87.88 85 ASP A O 1
ATOM 725 N N . TYR A 1 86 ? 14.405 -2.821 -2.323 1.00 90.12 86 TYR A N 1
ATOM 726 C CA . TYR A 1 86 ? 13.144 -3.461 -1.952 1.00 90.12 86 TYR A CA 1
ATOM 727 C C . TYR A 1 86 ? 12.906 -4.770 -2.703 1.00 90.12 86 TYR A C 1
ATOM 729 O O . TYR A 1 86 ? 12.575 -5.775 -2.076 1.00 90.12 86 TYR A O 1
ATOM 737 N N . TYR A 1 87 ? 13.068 -4.791 -4.028 1.00 88.50 87 TYR A N 1
ATOM 738 C CA . TYR A 1 87 ? 12.836 -6.012 -4.800 1.00 88.50 87 TYR A CA 1
ATOM 739 C C . TYR A 1 87 ? 13.976 -7.033 -4.648 1.00 88.50 87 TYR A C 1
ATOM 741 O O . TYR A 1 87 ? 13.716 -8.239 -4.693 1.00 88.50 87 TYR A O 1
ATOM 749 N N . ASP A 1 88 ? 15.218 -6.598 -4.418 1.00 86.00 88 ASP A N 1
ATOM 750 C CA . ASP A 1 88 ? 16.353 -7.497 -4.170 1.00 86.00 88 ASP A CA 1
ATOM 751 C C . ASP A 1 88 ? 16.180 -8.324 -2.886 1.00 86.00 88 ASP A C 1
ATOM 753 O O . ASP A 1 88 ? 16.500 -9.517 -2.881 1.00 86.00 88 ASP A O 1
ATOM 757 N N . MET A 1 89 ? 15.528 -7.783 -1.850 1.00 82.75 89 MET A N 1
ATOM 758 C CA . MET A 1 89 ? 15.186 -8.552 -0.640 1.00 82.75 89 MET A CA 1
ATOM 759 C C . MET A 1 89 ? 14.357 -9.821 -0.924 1.00 82.75 89 MET A C 1
ATOM 761 O O . MET A 1 89 ? 14.433 -10.806 -0.180 1.00 82.75 89 MET A O 1
ATOM 765 N N . PHE A 1 90 ? 13.559 -9.826 -1.996 1.00 76.75 90 PHE A N 1
ATOM 766 C CA . PHE A 1 90 ? 12.738 -10.978 -2.394 1.00 76.75 90 PHE A CA 1
ATOM 767 C C . PHE A 1 90 ? 13.459 -11.926 -3.354 1.00 76.75 90 PHE A C 1
ATOM 769 O O . PHE A 1 90 ? 13.052 -13.086 -3.484 1.00 76.75 90 PHE A O 1
ATOM 776 N N . LYS A 1 91 ? 14.542 -11.457 -3.983 1.00 68.88 91 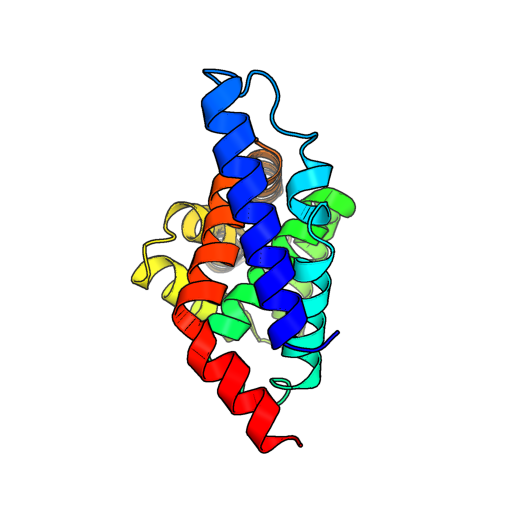LYS A N 1
ATOM 777 C CA . LYS A 1 91 ? 15.443 -12.256 -4.816 1.00 68.88 91 LYS A CA 1
ATOM 778 C C . LYS A 1 91 ? 16.335 -13.140 -3.950 1.00 68.88 91 LYS A C 1
ATOM 780 O O . LYS A 1 91 ? 16.391 -14.345 -4.178 1.00 68.88 91 LYS A O 1
ATOM 785 N N . GLU A 1 92 ? 16.967 -12.564 -2.929 1.00 59.28 92 GLU A N 1
ATOM 786 C CA . GLU A 1 92 ? 17.910 -13.277 -2.053 1.00 59.28 92 GLU A CA 1
ATOM 787 C C . GLU A 1 92 ? 17.241 -14.394 -1.239 1.00 59.28 92 GLU A C 1
ATOM 789 O O . GLU A 1 92 ? 17.854 -15.423 -0.970 1.00 59.28 92 GLU A O 1
ATOM 794 N N . ASN A 1 93 ? 15.953 -14.237 -0.920 1.00 57.19 93 ASN A N 1
ATOM 795 C CA . ASN A 1 93 ? 15.205 -15.183 -0.091 1.00 57.19 93 ASN A CA 1
ATOM 796 C C . ASN A 1 93 ? 14.289 -16.136 -0.878 1.00 57.19 93 ASN A C 1
ATOM 798 O O . ASN A 1 93 ? 13.505 -16.860 -0.269 1.00 57.19 93 ASN A O 1
ATOM 802 N N . ASN A 1 94 ? 14.325 -16.115 -2.218 1.00 55.59 94 ASN A N 1
ATOM 803 C CA . ASN A 1 94 ? 13.391 -16.862 -3.080 1.00 55.59 94 ASN A CA 1
ATOM 804 C C . ASN A 1 94 ? 11.899 -16.597 -2.741 1.00 55.59 94 ASN A C 1
ATOM 806 O O . ASN A 1 94 ? 11.015 -17.415 -2.996 1.00 55.59 94 ASN A O 1
ATOM 810 N N . ASN A 1 95 ? 11.618 -15.425 -2.160 1.00 65.00 95 ASN A N 1
ATOM 811 C CA . ASN A 1 95 ? 10.333 -15.037 -1.571 1.00 65.00 95 ASN A CA 1
ATOM 812 C C . ASN A 1 95 ? 9.481 -14.188 -2.524 1.00 65.00 95 ASN A C 1
ATOM 814 O O . ASN A 1 95 ? 8.587 -13.459 -2.093 1.00 65.00 95 ASN A O 1
ATOM 818 N N . CYS A 1 96 ? 9.688 -14.327 -3.838 1.00 75.44 96 CYS A N 1
ATOM 819 C CA . CYS A 1 96 ? 8.829 -13.710 -4.857 1.00 75.44 96 CYS A CA 1
ATOM 820 C C . CYS A 1 96 ? 7.339 -14.068 -4.665 1.00 75.44 96 CYS A C 1
ATOM 822 O O . CYS A 1 96 ? 6.462 -13.320 -5.092 1.00 75.44 96 CYS A O 1
ATOM 824 N N . ASN A 1 97 ? 7.047 -15.164 -3.956 1.00 82.38 97 ASN A N 1
ATOM 825 C CA . ASN A 1 97 ? 5.702 -15.563 -3.544 1.00 82.38 97 ASN A CA 1
ATOM 826 C C . ASN A 1 97 ? 4.946 -14.463 -2.782 1.00 82.38 97 ASN A C 1
ATOM 828 O O . ASN A 1 97 ? 3.740 -14.341 -2.979 1.00 82.38 97 ASN A O 1
ATOM 832 N N . ILE A 1 98 ? 5.624 -13.639 -1.970 1.00 88.56 98 ILE A N 1
ATOM 833 C CA . ILE A 1 98 ? 4.980 -12.527 -1.250 1.00 88.56 98 ILE A CA 1
ATOM 834 C C . ILE A 1 98 ? 4.531 -11.449 -2.239 1.00 88.56 98 ILE A C 1
ATOM 836 O O . ILE A 1 98 ? 3.358 -11.075 -2.235 1.00 88.56 98 ILE A O 1
ATOM 840 N N . ILE A 1 99 ? 5.416 -11.014 -3.149 1.00 90.44 99 ILE A N 1
ATOM 841 C CA . ILE A 1 99 ? 5.062 -10.037 -4.191 1.00 90.44 99 ILE A CA 1
ATOM 842 C C . ILE A 1 99 ? 3.899 -10.559 -5.035 1.00 90.44 99 ILE A C 1
ATOM 844 O O . ILE A 1 99 ? 2.957 -9.818 -5.312 1.00 90.44 99 ILE A O 1
ATOM 848 N N . VAL A 1 100 ? 3.926 -11.839 -5.419 1.00 89.44 100 VAL A N 1
ATOM 849 C CA . VAL A 1 100 ? 2.859 -12.470 -6.210 1.00 89.44 100 VAL A CA 1
ATOM 850 C C . VAL A 1 100 ? 1.541 -12.520 -5.435 1.00 89.44 100 VAL A C 1
ATOM 852 O O . VAL A 1 100 ? 0.503 -12.161 -5.992 1.00 89.44 100 VAL A O 1
ATOM 855 N N . ALA A 1 101 ? 1.560 -12.920 -4.163 1.00 92.31 101 ALA A N 1
ATOM 856 C CA . ALA A 1 101 ? 0.368 -12.997 -3.322 1.00 92.31 101 ALA A CA 1
ATOM 857 C C . ALA A 1 101 ? -0.261 -11.615 -3.093 1.00 92.31 101 ALA A C 1
ATOM 859 O O . ALA A 1 101 ? -1.467 -11.449 -3.288 1.00 92.31 101 ALA A O 1
ATOM 860 N N . VAL A 1 102 ? 0.553 -10.607 -2.765 1.00 95.50 102 VAL A N 1
ATOM 861 C CA . VAL A 1 102 ? 0.100 -9.216 -2.623 1.00 95.50 102 VAL A CA 1
ATOM 862 C C . VAL A 1 102 ? -0.424 -8.683 -3.953 1.00 95.50 102 VAL A C 1
ATOM 864 O O . VAL A 1 102 ? -1.504 -8.103 -4.002 1.00 95.50 102 VAL A O 1
ATOM 867 N N . SER A 1 103 ? 0.270 -8.944 -5.062 1.00 95.38 103 SER A N 1
ATOM 868 C CA . SER A 1 103 ? -0.191 -8.544 -6.399 1.00 95.38 103 SER A CA 1
ATOM 869 C C . SER A 1 103 ? -1.546 -9.163 -6.745 1.00 95.38 103 SER A C 1
ATOM 871 O O . SER A 1 103 ? -2.426 -8.483 -7.275 1.00 95.38 103 SER A O 1
ATOM 873 N N . LYS A 1 104 ? -1.748 -10.441 -6.409 1.00 95.94 104 LYS A N 1
ATOM 874 C CA . LYS A 1 104 ? -3.030 -11.127 -6.587 1.00 95.94 104 LYS A CA 1
ATOM 875 C C . LYS A 1 104 ? -4.128 -10.465 -5.752 1.00 95.94 104 LYS A C 1
ATOM 877 O O . LYS A 1 104 ? -5.154 -10.096 -6.317 1.00 95.94 104 LYS A O 1
ATOM 882 N N . TYR A 1 105 ? -3.875 -10.229 -4.463 1.00 97.44 105 TYR A N 1
ATOM 883 C CA . TYR A 1 105 ? -4.804 -9.523 -3.576 1.00 97.44 105 TYR A CA 1
ATOM 884 C C . TYR A 1 105 ? -5.187 -8.143 -4.126 1.00 97.44 105 TYR A C 1
ATOM 886 O O . TYR A 1 105 ? -6.372 -7.813 -4.191 1.00 97.44 105 TYR A O 1
ATOM 894 N N . LEU A 1 106 ? -4.203 -7.359 -4.582 1.00 98.12 106 LEU A N 1
ATOM 895 C CA . LEU A 1 106 ? -4.432 -6.030 -5.145 1.00 98.12 106 LEU A CA 1
ATOM 896 C C . LEU A 1 106 ? -5.349 -6.084 -6.368 1.00 98.12 106 LEU A C 1
ATOM 898 O O . LEU A 1 106 ? -6.285 -5.295 -6.484 1.00 98.12 106 LEU A O 1
ATOM 902 N N . LYS A 1 107 ? -5.101 -7.036 -7.270 1.00 97.00 107 LYS A N 1
ATOM 903 C CA . LYS A 1 107 ? -5.907 -7.224 -8.477 1.00 97.00 107 LYS A CA 1
ATOM 904 C C . LYS A 1 107 ? -7.335 -7.666 -8.150 1.00 97.00 107 LYS A C 1
ATOM 906 O O . LYS A 1 107 ? -8.274 -7.104 -8.705 1.00 97.00 107 LYS A O 1
ATOM 911 N N . GLU A 1 108 ? -7.494 -8.650 -7.268 1.00 97.06 108 GLU A N 1
ATOM 912 C CA . GLU A 1 108 ? -8.796 -9.229 -6.903 1.00 97.06 108 GLU A CA 1
ATOM 913 C C . GLU A 1 108 ? -9.687 -8.247 -6.132 1.00 97.06 108 GLU A C 1
ATOM 915 O O . GLU A 1 108 ? -10.907 -8.313 -6.249 1.00 97.06 108 GLU A O 1
ATOM 920 N N . ASN A 1 109 ? -9.094 -7.288 -5.415 1.00 97.19 109 ASN A N 1
ATOM 921 C CA . ASN A 1 109 ? -9.820 -6.280 -4.637 1.00 97.19 109 ASN A CA 1
ATOM 922 C C . ASN A 1 109 ? -9.966 -4.924 -5.356 1.00 97.19 109 ASN A C 1
ATOM 924 O O . ASN A 1 109 ? -10.343 -3.932 -4.737 1.00 97.19 109 ASN A O 1
ATOM 928 N N . GLY A 1 110 ? -9.686 -4.867 -6.663 1.00 96.31 110 GLY A N 1
ATOM 929 C CA . GLY A 1 110 ? -9.928 -3.677 -7.488 1.00 96.31 110 GLY A CA 1
ATOM 930 C C . GLY A 1 110 ? -8.850 -2.590 -7.412 1.00 96.31 110 GLY A C 1
ATOM 931 O O . GLY A 1 110 ? -9.003 -1.533 -8.022 1.00 96.31 110 GLY A O 1
ATOM 932 N N . TYR A 1 111 ? -7.717 -2.838 -6.750 1.00 97.12 111 TYR A N 1
ATOM 933 C CA . TYR A 1 111 ? -6.577 -1.914 -6.682 1.00 97.12 111 TYR A CA 1
ATOM 934 C C . TYR A 1 111 ? -5.670 -2.036 -7.922 1.00 97.12 111 TYR A C 1
ATOM 936 O O . TYR A 1 111 ? -4.444 -2.135 -7.824 1.00 97.12 111 TYR A O 1
ATOM 944 N N . CYS A 1 112 ? -6.269 -2.043 -9.119 1.00 95.19 112 CYS A N 1
ATOM 945 C CA . CYS A 1 112 ? -5.583 -2.355 -10.378 1.00 95.19 112 CYS A CA 1
ATOM 946 C C . CYS A 1 112 ? -4.442 -1.384 -10.713 1.00 95.19 112 CYS A C 1
ATOM 948 O O . CYS A 1 112 ? -3.436 -1.806 -11.282 1.00 95.19 112 CYS A O 1
ATOM 950 N N . ASN A 1 113 ? -4.578 -0.107 -10.338 1.00 95.25 113 ASN A N 1
ATOM 951 C CA . ASN A 1 113 ? -3.522 0.886 -10.531 1.00 95.25 113 ASN A CA 1
ATOM 952 C C . ASN A 1 113 ? -2.285 0.544 -9.694 1.00 95.25 113 ASN A C 1
ATOM 954 O O . ASN A 1 113 ? -1.196 0.472 -10.249 1.00 95.25 113 ASN A O 1
ATOM 958 N N . ILE A 1 114 ? -2.450 0.232 -8.404 1.00 97.06 114 ILE A N 1
ATOM 959 C CA . ILE A 1 114 ? -1.332 -0.180 -7.539 1.00 97.06 114 ILE A CA 1
ATOM 960 C C . ILE A 1 114 ? -0.714 -1.475 -8.070 1.00 97.06 114 ILE A C 1
ATOM 962 O O . ILE A 1 114 ? 0.488 -1.522 -8.314 1.00 97.06 114 ILE A O 1
ATOM 966 N N . TYR A 1 115 ? -1.542 -2.493 -8.339 1.00 96.69 115 TYR A N 1
ATOM 967 C CA . TYR A 1 115 ? -1.112 -3.777 -8.902 1.00 96.69 115 TYR A CA 1
ATOM 968 C C . TYR A 1 115 ? -0.204 -3.609 -10.129 1.00 96.69 115 TYR A C 1
ATOM 970 O O . TYR A 1 115 ? 0.863 -4.219 -10.197 1.00 96.69 115 TYR A O 1
ATOM 978 N N . LYS A 1 116 ? -0.619 -2.766 -11.086 1.00 95.25 116 LYS A N 1
ATOM 979 C CA . LYS A 1 116 ? 0.090 -2.545 -12.352 1.00 95.25 116 LYS A CA 1
ATOM 980 C C . LYS A 1 116 ? 1.539 -2.119 -12.130 1.00 95.25 116 LYS A C 1
ATOM 982 O O . LYS A 1 116 ? 2.419 -2.637 -12.810 1.00 95.25 116 LYS A O 1
ATOM 987 N N . TYR A 1 117 ? 1.776 -1.178 -11.221 1.00 95.25 117 TYR A N 1
ATOM 988 C CA . TYR A 1 117 ? 3.119 -0.662 -10.950 1.00 95.25 117 TYR A CA 1
ATOM 989 C C . TYR A 1 117 ? 3.893 -1.563 -9.987 1.00 95.25 117 TYR A C 1
ATOM 991 O O . TYR A 1 117 ? 5.080 -1.798 -10.186 1.00 95.25 117 TYR A O 1
ATOM 999 N N . TYR A 1 118 ? 3.214 -2.136 -8.995 1.00 95.06 118 TYR A N 1
ATOM 1000 C CA . TYR A 1 118 ? 3.832 -2.957 -7.959 1.00 95.06 118 TYR A CA 1
ATOM 1001 C C . TYR A 1 118 ? 4.447 -4.261 -8.491 1.00 95.06 118 TYR A C 1
ATOM 1003 O O . TYR A 1 118 ? 5.543 -4.643 -8.082 1.00 95.06 118 TYR A O 1
ATOM 1011 N N . VAL A 1 119 ? 3.787 -4.944 -9.432 1.00 92.00 119 VAL A N 1
ATOM 1012 C CA . VAL A 1 119 ? 4.257 -6.249 -9.940 1.00 92.00 119 VAL A CA 1
ATOM 1013 C C . VAL A 1 119 ? 5.217 -6.135 -11.134 1.00 92.00 119 VAL A C 1
ATOM 1015 O O . VAL A 1 119 ? 5.918 -7.093 -11.469 1.00 92.00 119 VAL A O 1
ATOM 1018 N N . ALA A 1 120 ? 5.247 -4.980 -11.809 1.00 90.50 120 ALA A N 1
ATOM 1019 C CA . ALA A 1 120 ? 5.933 -4.814 -13.091 1.00 90.50 120 ALA A CA 1
ATOM 1020 C C . ALA A 1 120 ? 7.444 -5.126 -13.052 1.00 90.50 120 ALA A C 1
ATOM 1022 O O . ALA A 1 120 ? 7.909 -5.817 -13.970 1.00 90.50 120 ALA A O 1
ATOM 1023 N N . PRO A 1 121 ? 8.215 -4.709 -12.024 1.00 87.06 121 PRO A N 1
ATOM 1024 C CA . PRO A 1 121 ? 9.635 -5.053 -11.926 1.00 87.06 121 PRO A CA 1
ATOM 1025 C C . PRO A 1 121 ? 9.883 -6.567 -11.873 1.00 87.06 121 PRO A C 1
ATOM 1027 O O . PRO A 1 121 ? 10.744 -7.065 -12.595 1.00 87.06 121 PRO A O 1
ATOM 1030 N N . ILE A 1 122 ? 9.069 -7.315 -11.117 1.00 83.44 122 ILE A N 1
ATOM 1031 C CA . ILE A 1 122 ? 9.179 -8.779 -10.980 1.00 83.44 122 ILE A CA 1
ATOM 1032 C C . ILE A 1 122 ? 8.745 -9.515 -12.252 1.00 83.44 122 ILE A C 1
ATOM 1034 O O . ILE A 1 122 ? 9.405 -10.460 -12.682 1.00 83.44 122 ILE A O 1
ATOM 1038 N N . VAL A 1 123 ? 7.659 -9.087 -12.901 1.00 84.44 123 VAL A N 1
ATOM 1039 C CA . VAL A 1 123 ? 7.231 -9.694 -14.176 1.00 84.44 123 VAL A CA 1
ATOM 1040 C C . VAL A 1 123 ? 8.311 -9.516 -15.236 1.00 84.44 123 VAL A C 1
ATOM 1042 O O . VAL A 1 123 ? 8.659 -10.471 -15.931 1.00 84.44 123 VAL A O 1
ATOM 1045 N N . THR A 1 124 ? 8.863 -8.306 -15.336 1.00 80.50 124 THR A N 1
ATOM 1046 C CA . THR A 1 124 ? 9.896 -8.007 -16.329 1.00 80.50 124 THR A CA 1
ATOM 1047 C C . THR A 1 124 ? 11.186 -8.761 -16.020 1.00 80.50 124 THR A C 1
ATOM 1049 O O . THR A 1 124 ? 11.786 -9.312 -16.940 1.00 80.50 124 THR A O 1
ATOM 1052 N N . TYR A 1 125 ? 11.556 -8.870 -14.736 1.00 76.62 125 TYR A N 1
ATOM 1053 C CA . TYR A 1 125 ? 12.632 -9.740 -14.262 1.00 76.62 125 TYR A CA 1
ATOM 1054 C C . TYR A 1 125 ? 12.436 -11.157 -14.831 1.00 76.62 125 TYR A C 1
ATOM 1056 O O . TYR A 1 125 ? 13.190 -11.596 -15.700 1.00 76.62 125 TYR A O 1
ATOM 1064 N N . HIS A 1 126 ? 11.359 -11.858 -14.472 1.00 75.75 126 HIS A N 1
ATOM 1065 C CA . HIS A 1 126 ? 11.176 -13.258 -14.882 1.00 75.75 126 HIS A CA 1
ATOM 1066 C C . HIS A 1 126 ? 11.130 -13.485 -16.403 1.00 75.75 126 HIS A C 1
ATOM 1068 O O . HIS A 1 126 ? 11.495 -14.566 -16.872 1.00 75.75 126 HIS A O 1
ATOM 1074 N N . GLN A 1 127 ? 10.720 -12.486 -17.186 1.00 76.31 127 GLN A N 1
ATOM 1075 C CA . GLN A 1 127 ? 10.698 -12.571 -18.647 1.00 76.31 127 GLN A CA 1
ATOM 1076 C C . GLN A 1 127 ? 12.094 -12.530 -19.286 1.00 76.31 127 GLN A C 1
ATOM 1078 O O . GLN A 1 127 ? 12.286 -13.130 -20.343 1.00 76.31 127 GLN A O 1
ATOM 1083 N N . GLN A 1 128 ? 13.072 -11.863 -18.667 1.00 70.94 128 GLN A N 1
ATOM 1084 C CA . GLN A 1 128 ? 14.364 -11.578 -19.300 1.00 70.94 128 GLN A CA 1
ATOM 1085 C C . GLN A 1 128 ? 15.355 -12.755 -19.316 1.00 70.94 128 GLN A C 1
ATOM 1087 O O . GLN A 1 128 ? 16.317 -12.697 -20.076 1.00 70.94 128 GLN A O 1
ATOM 1092 N N . LYS A 1 129 ? 15.131 -13.837 -18.547 1.00 62.12 129 LYS A N 1
ATOM 1093 C CA . LYS A 1 129 ? 15.929 -15.095 -18.547 1.00 62.12 129 LYS A CA 1
ATOM 1094 C C . LYS A 1 129 ? 17.471 -14.912 -18.607 1.00 62.12 129 LYS A C 1
ATOM 1096 O O . LYS A 1 129 ? 18.169 -15.781 -19.127 1.00 62.12 129 LYS A O 1
ATOM 1101 N N . SER A 1 130 ? 18.014 -13.798 -18.104 1.00 55.66 130 SER A N 1
ATOM 1102 C CA . SER A 1 130 ? 19.436 -13.432 -18.232 1.00 55.66 130 SER A CA 1
ATOM 1103 C C . SER A 1 130 ? 20.278 -13.937 -17.054 1.00 55.66 130 SER A C 1
ATOM 1105 O O . SER A 1 130 ? 19.770 -14.145 -15.956 1.00 55.66 130 SER A O 1
ATOM 1107 N N . LYS A 1 131 ? 21.585 -14.122 -17.285 1.00 49.62 131 LYS A N 1
ATOM 1108 C CA . LYS A 1 131 ? 22.586 -14.570 -16.296 1.00 49.62 131 LYS A CA 1
ATOM 1109 C C . LYS A 1 131 ? 23.229 -13.414 -15.507 1.00 49.62 131 LYS A C 1
ATOM 1111 O O . LYS A 1 131 ? 23.780 -13.651 -14.439 1.00 49.62 131 LYS A O 1
ATOM 1116 N N . TYR A 1 132 ? 23.139 -12.188 -16.028 1.00 55.19 132 TYR A N 1
ATOM 1117 C CA . TYR A 1 132 ? 23.583 -10.942 -15.392 1.00 55.19 132 TYR A CA 1
ATOM 1118 C C . TYR A 1 132 ? 22.364 -10.022 -15.326 1.00 55.19 132 TYR A C 1
ATOM 1120 O O . TYR A 1 132 ? 21.743 -9.756 -16.358 1.00 55.19 132 TYR A O 1
ATOM 1128 N N . PHE A 1 133 ? 21.932 -9.697 -14.107 1.00 60.66 133 PHE A N 1
ATOM 1129 C CA . PHE A 1 133 ? 20.518 -9.474 -13.819 1.00 60.66 133 PHE A CA 1
ATOM 1130 C C . PHE A 1 133 ? 20.290 -8.213 -12.987 1.00 60.66 133 PHE A C 1
ATOM 1132 O O . PHE A 1 133 ? 20.453 -8.236 -11.766 1.00 60.66 133 PHE A O 1
ATOM 1139 N N . GLU A 1 134 ? 19.837 -7.158 -13.657 1.00 69.38 134 GLU A N 1
ATOM 1140 C CA . GLU A 1 134 ? 19.398 -5.898 -13.057 1.00 69.38 134 GLU A CA 1
ATOM 1141 C C . GLU A 1 134 ? 17.913 -5.685 -13.364 1.00 69.38 134 GLU A C 1
ATOM 1143 O O . GLU A 1 134 ? 17.419 -6.081 -14.425 1.00 69.38 134 GLU A O 1
ATOM 1148 N N . TYR A 1 135 ? 17.177 -5.078 -12.434 1.00 74.00 135 TYR A N 1
ATOM 1149 C CA . TYR A 1 135 ? 15.819 -4.634 -12.731 1.00 74.00 135 TYR A CA 1
ATOM 1150 C C . TYR A 1 135 ? 15.866 -3.565 -13.831 1.00 74.00 135 TYR A C 1
ATOM 1152 O O . TYR A 1 135 ? 16.718 -2.679 -13.778 1.00 74.00 135 TYR A O 1
ATOM 1160 N N . PRO A 1 136 ? 14.955 -3.591 -14.820 1.00 79.94 136 PRO A N 1
ATOM 1161 C CA . PRO A 1 136 ? 14.974 -2.589 -15.873 1.00 79.94 136 PRO A CA 1
ATOM 1162 C C . PRO A 1 136 ? 14.721 -1.198 -15.282 1.00 79.94 136 PRO A C 1
ATOM 1164 O O . PRO A 1 136 ? 13.596 -0.901 -14.871 1.00 79.94 136 PRO A O 1
ATOM 1167 N N . HIS A 1 137 ? 15.742 -0.336 -15.303 1.00 84.12 137 HIS A N 1
ATOM 1168 C CA . HIS A 1 137 ? 15.675 1.038 -14.787 1.00 84.12 137 HIS A CA 1
ATOM 1169 C C . HIS A 1 137 ? 14.444 1.792 -15.296 1.00 84.12 137 HIS A C 1
ATOM 1171 O O . HIS A 1 137 ? 13.703 2.379 -14.521 1.00 84.12 137 HIS A O 1
ATOM 1177 N N . SER A 1 138 ? 14.113 1.664 -16.585 1.00 87.19 138 SER A N 1
ATOM 1178 C CA . SER A 1 138 ? 12.920 2.306 -17.163 1.00 87.19 138 SER A CA 1
ATOM 1179 C C . SER A 1 138 ? 11.586 1.901 -16.507 1.00 87.19 138 SER A C 1
ATOM 1181 O O . SER A 1 138 ? 10.646 2.698 -16.488 1.00 87.19 138 SER A O 1
ATOM 1183 N N . ILE A 1 139 ? 11.475 0.683 -15.965 1.00 89.81 139 ILE A N 1
ATOM 1184 C CA . ILE A 1 139 ? 10.281 0.207 -15.250 1.00 89.81 139 ILE A CA 1
ATOM 1185 C C . ILE A 1 139 ? 10.269 0.727 -13.812 1.00 89.81 139 ILE A C 1
ATOM 1187 O O . ILE A 1 139 ? 9.219 1.160 -13.330 1.00 89.81 139 ILE A O 1
ATOM 1191 N N . LEU A 1 140 ? 11.419 0.713 -13.138 1.00 90.25 140 LEU A N 1
ATOM 1192 C CA . LEU A 1 140 ? 11.554 1.245 -11.782 1.00 90.25 140 LEU A CA 1
ATOM 1193 C C . LEU A 1 140 ? 11.333 2.759 -11.750 1.00 90.25 140 LEU A C 1
ATOM 1195 O O . LEU A 1 140 ? 10.557 3.244 -10.929 1.00 90.25 140 LEU A O 1
ATOM 1199 N N . GLN A 1 141 ? 11.911 3.483 -12.706 1.00 90.38 141 GLN A N 1
ATOM 1200 C CA . GLN A 1 141 ? 11.697 4.911 -12.892 1.00 90.38 141 GLN A CA 1
ATOM 1201 C C . GLN A 1 141 ? 10.219 5.217 -13.139 1.00 90.38 141 GLN A C 1
ATOM 1203 O O . GLN A 1 141 ? 9.636 6.004 -12.405 1.00 90.38 141 GLN A O 1
ATOM 1208 N N . LYS A 1 142 ? 9.558 4.523 -14.080 1.00 91.56 142 LYS A N 1
ATOM 1209 C CA . LYS A 1 142 ? 8.105 4.678 -14.304 1.00 91.56 142 LYS A CA 1
ATOM 1210 C C . LYS A 1 142 ? 7.272 4.412 -13.055 1.00 91.56 142 LYS A C 1
ATOM 1212 O O . LYS A 1 142 ? 6.248 5.060 -12.850 1.00 91.56 142 LYS A O 1
ATOM 1217 N N . THR A 1 143 ? 7.675 3.424 -12.263 1.00 91.50 143 THR A N 1
ATOM 1218 C CA . THR A 1 143 ? 7.012 3.075 -11.006 1.00 91.50 143 THR A CA 1
ATOM 1219 C C . THR A 1 143 ? 7.143 4.208 -10.003 1.00 91.50 143 THR A C 1
ATOM 1221 O O . THR A 1 143 ? 6.137 4.680 -9.476 1.00 91.50 143 THR A O 1
ATOM 1224 N N . ARG A 1 144 ? 8.365 4.701 -9.802 1.00 90.62 144 ARG A N 1
ATOM 1225 C CA . ARG A 1 144 ? 8.637 5.838 -8.932 1.00 90.62 144 ARG A CA 1
ATOM 1226 C C . ARG A 1 144 ? 7.891 7.088 -9.392 1.00 90.62 144 ARG A C 1
ATOM 1228 O O . ARG A 1 144 ? 7.213 7.713 -8.584 1.00 90.62 144 ARG A O 1
ATOM 1235 N N . ASP A 1 145 ? 7.989 7.427 -10.671 1.00 90.88 145 ASP A N 1
ATOM 1236 C CA . ASP A 1 145 ? 7.369 8.617 -11.253 1.00 90.88 145 ASP A CA 1
ATOM 1237 C C . ASP A 1 145 ? 5.855 8.606 -11.056 1.00 90.88 145 ASP A C 1
ATOM 1239 O O . ASP A 1 145 ? 5.272 9.636 -10.735 1.00 90.88 145 ASP A O 1
ATOM 1243 N N . TRP A 1 146 ? 5.217 7.437 -11.166 1.00 93.06 146 TRP A N 1
ATOM 1244 C CA . TRP A 1 146 ? 3.803 7.297 -10.839 1.00 93.06 146 TRP A CA 1
ATOM 1245 C C . TRP A 1 146 ? 3.525 7.494 -9.342 1.00 93.06 146 TRP A C 1
ATOM 1247 O O . TRP A 1 146 ? 2.630 8.268 -9.000 1.00 93.06 146 TRP A O 1
ATOM 1257 N N . ILE A 1 147 ? 4.300 6.857 -8.452 1.00 89.62 147 ILE A N 1
ATOM 1258 C CA . ILE A 1 147 ? 4.139 6.983 -6.990 1.00 89.62 147 ILE A CA 1
ATOM 1259 C C . ILE A 1 147 ? 4.244 8.443 -6.539 1.00 89.62 147 ILE A C 1
ATOM 1261 O O . ILE A 1 147 ? 3.506 8.850 -5.646 1.00 89.62 147 ILE A O 1
ATOM 1265 N N . VAL A 1 148 ? 5.131 9.245 -7.138 1.00 85.00 148 VAL A N 1
ATOM 1266 C CA . VAL A 1 148 ? 5.322 10.646 -6.728 1.00 85.00 148 VAL A CA 1
ATOM 1267 C C . VAL A 1 148 ? 4.258 11.603 -7.274 1.00 85.00 148 VAL A C 1
ATOM 1269 O O . VAL A 1 148 ? 4.196 12.744 -6.822 1.00 85.00 148 VAL A O 1
ATOM 1272 N N . THR A 1 149 ? 3.397 11.168 -8.199 1.00 85.75 149 THR A N 1
ATOM 1273 C CA . THR A 1 149 ? 2.270 11.995 -8.657 1.00 85.75 149 THR A CA 1
ATOM 1274 C C . THR A 1 149 ? 1.193 12.147 -7.581 1.00 85.75 149 THR A C 1
ATOM 1276 O O . THR A 1 149 ? 1.003 11.267 -6.741 1.00 85.75 149 THR A O 1
ATOM 1279 N N . GLU A 1 150 ? 0.426 13.239 -7.651 1.00 80.00 150 GLU A N 1
ATOM 1280 C CA . GLU A 1 150 ? -0.763 13.440 -6.808 1.00 80.00 150 GLU A CA 1
ATOM 1281 C C . GLU A 1 150 ? -1.777 12.294 -6.979 1.00 80.00 150 GLU A C 1
ATOM 1283 O O . GLU A 1 150 ? -2.319 11.778 -6.002 1.00 80.00 150 GLU A O 1
ATOM 1288 N N . GLU A 1 151 ? -1.998 11.838 -8.218 1.00 85.50 151 GLU A N 1
ATOM 1289 C CA . GLU A 1 151 ? -2.900 10.719 -8.505 1.00 85.50 151 GLU A CA 1
ATOM 1290 C C . GLU A 1 151 ? -2.417 9.420 -7.847 1.00 85.50 151 GLU A C 1
ATOM 1292 O O . GLU A 1 151 ? -3.202 8.741 -7.182 1.00 85.50 151 GLU A O 1
ATOM 1297 N N . GLY A 1 152 ? -1.131 9.085 -7.993 1.00 87.50 152 GLY A N 1
ATOM 1298 C CA . GLY A 1 152 ? -0.537 7.887 -7.402 1.00 87.50 152 GLY A CA 1
ATOM 1299 C C . GLY A 1 152 ? -0.663 7.877 -5.882 1.00 87.50 152 GLY A C 1
ATOM 1300 O O . GLY A 1 152 ? -1.131 6.895 -5.303 1.00 87.50 152 GLY A O 1
ATOM 1301 N N . GLN A 1 153 ? -0.348 8.997 -5.231 1.00 84.62 153 GLN A N 1
ATOM 1302 C CA . GLN A 1 153 ? -0.476 9.121 -3.778 1.00 84.62 153 GLN A CA 1
ATOM 1303 C C . GLN A 1 153 ? -1.922 9.028 -3.314 1.00 84.62 153 GLN A C 1
ATOM 1305 O O . GLN A 1 153 ? -2.201 8.330 -2.342 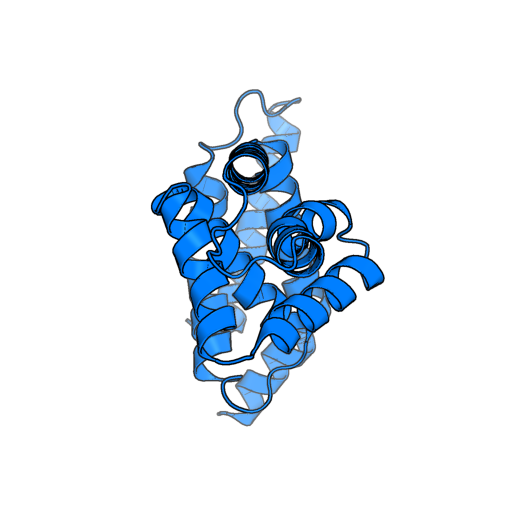1.00 84.62 153 GLN A O 1
ATOM 1310 N N . LYS A 1 154 ? -2.861 9.657 -4.027 1.00 83.38 154 LYS A N 1
ATOM 1311 C CA . LYS A 1 154 ? -4.290 9.557 -3.719 1.00 83.38 154 LYS A CA 1
ATOM 1312 C C . LYS A 1 154 ? -4.801 8.123 -3.841 1.00 83.38 154 LYS A C 1
ATOM 1314 O O . LYS A 1 154 ? -5.578 7.671 -3.001 1.00 83.38 154 LYS A O 1
ATOM 1319 N N . VAL A 1 155 ? -4.374 7.400 -4.876 1.00 90.44 155 VAL A N 1
ATOM 1320 C CA . VAL A 1 155 ? -4.728 5.989 -5.075 1.00 90.44 155 VAL A CA 1
ATOM 1321 C C . VAL A 1 155 ? -4.192 5.125 -3.931 1.00 90.44 155 VAL A C 1
ATOM 1323 O O . VAL A 1 155 ? -4.942 4.312 -3.391 1.00 90.44 155 VAL A O 1
ATOM 1326 N N . VAL A 1 156 ? -2.933 5.316 -3.533 1.00 90.81 156 VAL A N 1
ATOM 1327 C CA . VAL A 1 156 ? -2.307 4.549 -2.443 1.00 90.81 156 VAL A CA 1
ATOM 1328 C C . VAL A 1 156 ? -2.907 4.903 -1.076 1.00 90.81 156 VAL A C 1
ATOM 1330 O O . VAL A 1 156 ? -3.205 4.009 -0.288 1.00 90.81 156 VAL A O 1
ATOM 1333 N N . TRP A 1 157 ? -3.196 6.180 -0.820 1.00 85.94 157 TRP A N 1
ATOM 1334 C CA . TRP A 1 157 ? -3.902 6.616 0.387 1.00 85.94 157 TRP A CA 1
ATOM 1335 C C . TRP A 1 157 ? -5.285 5.969 0.513 1.00 85.94 157 TRP A C 1
ATOM 1337 O O . TRP A 1 157 ? -5.630 5.410 1.554 1.00 85.94 157 TRP A O 1
ATOM 1347 N N . ASN A 1 158 ? -6.071 5.990 -0.569 1.00 86.62 158 ASN A N 1
ATOM 1348 C CA . ASN A 1 158 ? -7.388 5.355 -0.586 1.00 86.62 158 ASN A CA 1
ATOM 1349 C C . ASN A 1 158 ? -7.298 3.851 -0.317 1.00 86.62 158 ASN A C 1
ATOM 1351 O O . ASN A 1 158 ? -8.171 3.312 0.356 1.00 86.62 158 ASN A O 1
ATOM 1355 N N . PHE A 1 159 ? -6.249 3.187 -0.807 1.00 93.75 159 PHE A N 1
ATOM 1356 C CA . PHE A 1 159 ? -5.979 1.792 -0.478 1.00 93.75 159 PHE A CA 1
ATOM 1357 C C . PHE A 1 159 ? -5.761 1.596 1.027 1.00 93.75 159 PHE A C 1
ATOM 1359 O O . PHE A 1 159 ? -6.424 0.738 1.605 1.00 93.75 159 PHE A O 1
ATOM 1366 N N . TYR A 1 160 ? -4.916 2.402 1.682 1.00 89.94 160 TYR A N 1
ATOM 1367 C CA . TYR A 1 160 ? -4.703 2.281 3.130 1.00 89.94 160 TYR A CA 1
ATOM 1368 C C . TYR A 1 160 ? -5.999 2.472 3.913 1.00 89.94 160 TYR A C 1
ATOM 1370 O O . TYR A 1 160 ? -6.355 1.624 4.729 1.00 89.94 160 TYR A O 1
ATOM 1378 N N . VAL A 1 161 ? -6.737 3.548 3.631 1.00 86.75 161 VAL A N 1
ATOM 1379 C CA . VAL A 1 161 ? -8.005 3.841 4.311 1.00 86.75 161 VAL A CA 1
ATOM 1380 C C . VAL A 1 161 ? -9.012 2.713 4.111 1.00 86.75 161 VAL A C 1
ATOM 1382 O O . VAL A 1 161 ? -9.672 2.301 5.063 1.00 86.75 161 VAL A O 1
ATOM 1385 N N . ASP A 1 162 ? -9.152 2.217 2.884 1.00 91.69 162 ASP A N 1
ATOM 1386 C CA . ASP A 1 162 ? -10.109 1.164 2.556 1.00 91.69 162 ASP A CA 1
ATOM 1387 C C . ASP A 1 162 ? -9.750 -0.161 3.242 1.00 91.69 162 ASP A C 1
ATOM 1389 O O . ASP A 1 162 ? -10.606 -0.773 3.882 1.00 91.69 162 ASP A O 1
ATOM 1393 N N . VAL A 1 163 ? -8.476 -0.567 3.202 1.00 92.81 163 VAL A N 1
ATOM 1394 C CA . VAL A 1 163 ? -7.994 -1.776 3.886 1.00 92.81 163 VAL A CA 1
ATOM 1395 C C . VAL A 1 163 ? -8.185 -1.669 5.398 1.00 92.81 163 VAL A C 1
ATOM 1397 O O . VAL A 1 163 ? -8.716 -2.596 6.007 1.00 92.81 163 VAL A O 1
ATOM 1400 N N . LEU A 1 164 ? -7.822 -0.541 6.012 1.00 89.00 164 LEU A N 1
ATOM 1401 C CA . LEU A 1 164 ? -7.991 -0.349 7.453 1.00 89.00 164 LEU A CA 1
ATOM 1402 C C . LEU A 1 164 ? -9.469 -0.321 7.857 1.00 89.00 164 LEU A C 1
ATOM 1404 O O . LEU A 1 164 ? -9.830 -0.891 8.883 1.00 89.00 164 LEU A O 1
ATOM 1408 N N . LYS A 1 165 ? -10.353 0.291 7.062 1.00 87.62 165 LYS A N 1
ATOM 1409 C CA . LYS A 1 165 ? -11.794 0.309 7.358 1.00 87.62 165 LYS A CA 1
ATOM 1410 C C . LYS A 1 165 ? -12.437 -1.063 7.229 1.00 87.62 165 LYS A C 1
ATOM 1412 O O . LYS A 1 165 ? -13.201 -1.450 8.110 1.00 87.62 165 LYS A O 1
ATOM 1417 N N . LYS A 1 166 ? -12.126 -1.797 6.158 1.00 92.62 166 LYS A N 1
ATOM 1418 C CA . LYS A 1 166 ? -12.662 -3.146 5.919 1.00 92.62 166 LYS A CA 1
ATOM 1419 C C . LYS A 1 166 ? -12.293 -4.119 7.036 1.00 92.62 166 LYS A C 1
ATOM 1421 O O . LYS A 1 166 ? -13.116 -4.953 7.392 1.00 92.62 166 LYS A O 1
ATOM 1426 N N . ASN A 1 167 ? -11.106 -3.964 7.620 1.00 89.19 167 ASN A N 1
ATOM 1427 C CA . ASN A 1 167 ? -10.577 -4.874 8.638 1.00 89.19 167 ASN A CA 1
ATOM 1428 C C . ASN A 1 167 ? -10.613 -4.282 10.063 1.00 89.19 167 ASN A C 1
ATOM 1430 O O . ASN A 1 167 ? -9.941 -4.785 10.960 1.00 89.19 167 ASN A O 1
ATOM 1434 N N . LYS A 1 168 ? -11.415 -3.227 10.300 1.00 86.94 168 LYS A N 1
ATOM 1435 C CA . LYS A 1 168 ? -11.515 -2.551 11.610 1.00 86.94 168 LYS A CA 1
ATOM 1436 C C . LYS A 1 168 ? -11.917 -3.490 12.740 1.00 86.94 168 LYS A C 1
ATOM 1438 O O . LYS A 1 168 ? -11.318 -3.436 13.808 1.00 86.94 168 LYS A O 1
ATOM 1443 N N . LEU A 1 169 ? -12.914 -4.344 12.512 1.00 84.69 169 LEU A N 1
ATOM 1444 C CA . LEU A 1 169 ? -13.374 -5.287 13.535 1.00 84.69 169 LEU A CA 1
ATOM 1445 C C . LEU A 1 169 ? -12.282 -6.299 13.893 1.00 84.69 169 LEU A C 1
ATOM 1447 O O . LEU A 1 169 ? -11.976 -6.444 15.069 1.00 84.69 169 LEU A O 1
ATOM 1451 N N . GLU A 1 170 ? -11.633 -6.893 12.888 1.00 84.50 170 GLU A N 1
ATOM 1452 C CA . GLU A 1 170 ? -10.526 -7.841 13.082 1.00 84.50 170 GLU A CA 1
ATOM 1453 C C . GLU A 1 170 ? -9.369 -7.200 13.868 1.00 84.50 170 GLU A C 1
ATOM 1455 O O . GLU A 1 170 ? -8.846 -7.783 14.817 1.00 84.50 170 GLU A O 1
ATOM 1460 N N . LEU A 1 171 ? -9.005 -5.955 13.538 1.00 81.75 171 LEU A N 1
ATOM 1461 C CA . LEU A 1 171 ? -7.958 -5.220 14.247 1.00 81.75 171 LEU A CA 1
ATOM 1462 C C . LEU A 1 171 ? -8.324 -4.934 15.711 1.00 81.75 171 LEU A C 1
ATOM 1464 O O . LEU A 1 171 ? -7.493 -5.164 16.592 1.00 81.75 171 LEU A O 1
ATOM 1468 N N . LEU A 1 172 ? -9.559 -4.500 15.980 1.00 81.50 172 LEU A N 1
ATOM 1469 C CA . LEU A 1 172 ? -10.048 -4.234 17.338 1.00 81.50 172 LEU A CA 1
ATOM 1470 C C . LEU A 1 172 ? -10.179 -5.511 18.183 1.00 81.50 172 LEU A C 1
ATOM 1472 O O . LEU A 1 172 ? -9.868 -5.497 19.373 1.00 81.50 172 LEU A O 1
ATOM 1476 N N . GLU A 1 173 ? -10.636 -6.615 17.595 1.00 79.44 173 GLU A N 1
ATOM 1477 C CA . GLU A 1 173 ? -10.722 -7.918 18.268 1.00 79.44 173 GLU A CA 1
ATOM 1478 C C . GLU A 1 173 ? -9.330 -8.439 18.619 1.00 79.44 173 GLU A C 1
ATOM 1480 O O . GLU A 1 173 ? -9.083 -8.820 19.764 1.00 79.44 173 GLU A O 1
ATOM 1485 N N . SER A 1 174 ? -8.382 -8.318 17.687 1.00 73.81 174 SER A N 1
ATOM 1486 C CA . SER A 1 174 ? -6.998 -8.722 17.922 1.00 73.81 174 SER A CA 1
ATOM 1487 C C . SER A 1 174 ? -6.303 -7.914 19.025 1.00 73.81 174 SER A C 1
ATOM 1489 O O . SER A 1 174 ? -5.294 -8.369 19.553 1.00 73.81 174 SER A O 1
ATOM 1491 N N . GLU A 1 175 ? -6.771 -6.709 19.361 1.00 70.25 175 GLU A N 1
ATOM 1492 C CA . GLU A 1 175 ? -6.260 -5.941 20.503 1.00 70.25 175 GLU A CA 1
ATOM 1493 C C . GLU A 1 175 ? -6.834 -6.457 21.828 1.00 70.25 175 GLU A C 1
ATOM 1495 O O . GLU A 1 175 ? -6.093 -6.602 22.797 1.00 70.25 175 GLU A O 1
ATOM 1500 N N . LYS A 1 176 ? -8.127 -6.803 21.858 1.00 64.31 176 LYS A N 1
ATOM 1501 C CA . LYS A 1 176 ? -8.803 -7.330 23.054 1.00 64.31 176 LYS A CA 1
ATOM 1502 C C . LYS A 1 176 ? -8.285 -8.698 23.479 1.00 64.31 176 LYS A C 1
ATOM 1504 O O . LYS A 1 176 ? -8.170 -8.940 24.668 1.00 64.31 176 LYS A O 1
ATOM 1509 N N . GLU A 1 177 ? -7.958 -9.572 22.531 1.00 61.03 177 GLU A N 1
ATOM 1510 C CA . GLU A 1 177 ? -7.389 -10.899 22.824 1.00 61.03 177 GLU A CA 1
ATOM 1511 C C . GLU A 1 177 ? -5.957 -10.841 23.386 1.00 61.03 177 GLU A C 1
ATOM 1513 O O . GLU A 1 177 ? -5.415 -11.859 23.816 1.00 61.03 177 GLU A O 1
ATOM 1518 N N . LYS A 1 178 ? -5.323 -9.661 23.360 1.00 57.84 178 LYS A N 1
ATOM 1519 C CA . LYS A 1 178 ? -3.953 -9.433 23.838 1.00 57.84 178 LYS A CA 1
ATOM 1520 C C . LYS A 1 178 ? -3.886 -8.695 25.183 1.00 57.84 178 LYS A C 1
ATOM 1522 O O . LYS A 1 178 ? -2.777 -8.539 25.698 1.00 57.84 178 LYS A O 1
ATOM 1527 N N . LEU A 1 179 ? -5.026 -8.228 25.704 1.00 46.66 179 LEU A N 1
ATOM 1528 C CA . LEU A 1 179 ? -5.203 -7.645 27.043 1.00 46.66 179 LEU A CA 1
ATOM 1529 C C . LEU A 1 179 ? -5.647 -8.726 28.034 1.00 46.66 179 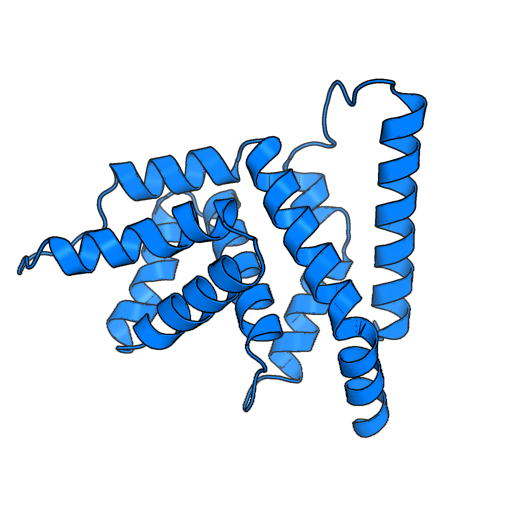LEU A C 1
ATOM 1531 O O . LEU A 1 179 ? -5.162 -8.674 29.185 1.00 46.66 179 LEU A O 1
#

Sequence (179 aa):
MTVVEMYQELEEAIQKLKEEIREKGKVKEWPSSYSIVLGSETLPDFHEYMVKYYNKNRPIWAEAFQQIYIWQFVALYKSEQGLIDYYDMFKENNNCNIIVAVSKYLKENGYCNIYKYYVAPIVTYHQQKSKYFEYPHSILQKTRDWIVTEEGQKVVWNFYVDVLKKNKLELLESEKEKL

pLDDT: mean 78.33, std 15.42, range [39.91, 98.12]

Foldseek 3Di:
DALVVLVVLVVVVVVVVVVCCVVVVHCPDDPQLCCLLPVRVSLVVLLVLCVVQVVDPNDLLSLLSNLLNQCLVLLVPVNLVSNQVSVVVCVVVVNCVSLVSSLVVCVVVVLVVCSVLSCVQVVVQVVVPDPDGGRPSVSSVVSSVLSSDPVNSVSSSVSNSVSCVVCVVVSNVSSVVVD